Protein AF-A0A957ZHC7-F1 (afdb_monomer_lite)

Secondary structure (DSSP, 8-state):
-HHHHHHHHHHHHHHHHH-B-TTS-BSEEEES--S-SS--S--EEEEB-TTS-B-

Foldseek 3Di:
DQVVQLVVLLVVLVVQQPDADPVRHRQKDWPDDSDSPPDGNDTDIFGADNVRDTD

Sequence (55 aa):
IHARVAALTAWLLDAMSGLRHANGAPVVQIYGPVEPVARGGTIAFTVRDPGGVDF

pLDDT: mean 94.32, std 3.94, range [82.75, 98.06]

Radius of gyration: 12.43 Å; chains: 1; bounding box: 32×20×27 Å

Structure (mmCIF, N/CA/C/O backbone):
data_AF-A0A957ZHC7-F1
#
_entry.id   AF-A0A957ZHC7-F1
#
loop_
_atom_site.group_PDB
_atom_site.id
_atom_site.type_symbol
_atom_site.label_atom_id
_atom_site.label_alt_id
_atom_site.label_comp_id
_atom_site.label_asym_id
_atom_site.label_entity_id
_atom_site.label_seq_id
_atom_site.pdbx_PDB_ins_code
_atom_site.Cartn_x
_atom_site.Cartn_y
_atom_site.Cartn_z
_atom_site.occupancy
_atom_site.B_iso_or_equiv
_atom_site.auth_seq_id
_atom_site.auth_comp_id
_atom_site.auth_asym_id
_atom_site.auth_atom_id
_atom_site.pdbx_PDB_model_num
ATOM 1 N N . ILE A 1 1 ? 18.402 -8.818 -9.259 1.00 82.75 1 ILE A N 1
ATOM 2 C CA . ILE A 1 1 ? 17.857 -8.032 -8.120 1.00 82.75 1 ILE A CA 1
ATOM 3 C C . ILE A 1 1 ? 16.434 -7.509 -8.376 1.00 82.75 1 ILE A C 1
ATOM 5 O O . ILE A 1 1 ? 15.583 -7.701 -7.516 1.00 82.75 1 ILE A O 1
ATOM 9 N N . HIS A 1 2 ? 16.135 -6.934 -9.551 1.00 91.00 2 HIS A N 1
ATOM 10 C CA . HIS A 1 2 ? 14.837 -6.299 -9.848 1.00 91.00 2 HIS A CA 1
ATOM 11 C C . HIS A 1 2 ? 13.607 -7.208 -9.698 1.00 91.00 2 HIS A C 1
ATOM 13 O O . HIS A 1 2 ? 12.620 -6.772 -9.119 1.00 91.00 2 HIS A O 1
ATOM 19 N N . ALA A 1 3 ? 13.676 -8.475 -10.121 1.00 94.12 3 ALA A N 1
ATOM 20 C CA . ALA A 1 3 ? 12.549 -9.408 -9.991 1.00 94.12 3 ALA A CA 1
ATOM 21 C C . ALA A 1 3 ? 12.119 -9.629 -8.530 1.00 94.12 3 ALA A C 1
ATOM 23 O O . ALA A 1 3 ? 10.932 -9.631 -8.222 1.00 94.12 3 ALA A O 1
ATOM 24 N N . ARG A 1 4 ? 13.084 -9.749 -7.607 1.00 95.19 4 ARG A N 1
ATOM 25 C CA . ARG A 1 4 ? 12.799 -9.909 -6.174 1.00 95.19 4 ARG A CA 1
ATOM 26 C C . ARG A 1 4 ? 12.197 -8.641 -5.572 1.00 95.19 4 ARG A C 1
ATOM 28 O O . ARG A 1 4 ? 11.297 -8.744 -4.749 1.00 95.19 4 ARG A O 1
ATOM 35 N N . VAL A 1 5 ? 12.694 -7.467 -5.975 1.00 95.31 5 VAL A N 1
ATOM 36 C CA . VAL A 1 5 ? 12.133 -6.177 -5.542 1.00 95.31 5 VAL A CA 1
ATOM 37 C C . VAL A 1 5 ? 10.686 -6.061 -6.013 1.00 95.31 5 VAL A C 1
ATOM 39 O O . VAL A 1 5 ? 9.813 -5.839 -5.188 1.00 95.31 5 VAL A O 1
ATOM 42 N N . ALA A 1 6 ? 10.419 -6.306 -7.297 1.00 94.38 6 ALA A N 1
ATOM 43 C CA . ALA A 1 6 ? 9.069 -6.255 -7.849 1.00 94.38 6 ALA A CA 1
ATOM 44 C C . ALA A 1 6 ? 8.114 -7.229 -7.138 1.00 94.38 6 ALA A C 1
ATOM 46 O O . ALA A 1 6 ? 7.037 -6.819 -6.714 1.00 94.38 6 ALA A O 1
ATOM 47 N N . ALA A 1 7 ? 8.529 -8.486 -6.939 1.00 95.44 7 ALA A N 1
ATOM 48 C CA . ALA A 1 7 ? 7.713 -9.495 -6.265 1.00 95.44 7 ALA A CA 1
ATOM 49 C C . ALA A 1 7 ? 7.385 -9.110 -4.814 1.00 95.44 7 ALA A C 1
ATOM 51 O O . ALA A 1 7 ? 6.227 -9.173 -4.405 1.00 95.44 7 ALA A O 1
ATOM 52 N N . LEU A 1 8 ? 8.385 -8.671 -4.042 1.00 96.25 8 LEU A N 1
ATOM 53 C CA . LEU A 1 8 ? 8.172 -8.285 -2.648 1.00 96.25 8 LEU A CA 1
ATOM 54 C C . LEU A 1 8 ? 7.322 -7.015 -2.532 1.00 96.25 8 LEU A C 1
ATOM 56 O O . LEU A 1 8 ? 6.467 -6.934 -1.657 1.00 96.25 8 LEU A O 1
ATOM 60 N N . THR A 1 9 ? 7.532 -6.035 -3.411 1.00 96.06 9 THR A N 1
ATOM 61 C CA . THR A 1 9 ? 6.745 -4.798 -3.421 1.00 96.06 9 THR A CA 1
ATOM 62 C C . THR A 1 9 ? 5.296 -5.050 -3.813 1.00 96.06 9 THR A C 1
ATOM 64 O O . THR A 1 9 ? 4.412 -4.499 -3.168 1.00 96.06 9 THR A O 1
ATOM 67 N N . ALA A 1 10 ? 5.040 -5.904 -4.807 1.00 95.88 10 ALA A N 1
ATOM 68 C CA . ALA A 1 10 ? 3.684 -6.297 -5.179 1.00 95.88 10 ALA A CA 1
ATOM 69 C C . ALA A 1 10 ? 2.961 -6.983 -4.013 1.00 95.88 10 ALA A C 1
ATOM 71 O O . ALA A 1 10 ? 1.858 -6.582 -3.654 1.00 95.88 10 ALA A O 1
ATOM 72 N N . TRP A 1 11 ? 3.617 -7.959 -3.377 1.00 96.88 11 TRP A N 1
ATOM 73 C CA . TRP A 1 11 ? 3.060 -8.650 -2.215 1.00 96.88 11 TRP A CA 1
ATOM 74 C C . TRP A 1 11 ? 2.786 -7.695 -1.045 1.00 96.88 11 TRP A C 1
ATOM 76 O O . TRP A 1 11 ? 1.726 -7.754 -0.429 1.00 96.88 11 TRP A O 1
ATOM 86 N N . LEU A 1 12 ? 3.719 -6.785 -0.750 1.00 97.00 12 LEU A N 1
ATOM 87 C CA . LEU A 1 12 ? 3.571 -5.850 0.362 1.00 97.00 12 LEU A CA 1
ATOM 88 C C . LEU A 1 12 ? 2.450 -4.830 0.117 1.00 97.00 12 LEU A C 1
ATOM 90 O O . LEU A 1 12 ? 1.708 -4.525 1.046 1.00 97.00 12 LEU A O 1
ATOM 94 N N . LEU A 1 13 ? 2.303 -4.322 -1.113 1.00 96.81 13 LEU A N 1
ATOM 95 C CA . LEU A 1 13 ? 1.212 -3.411 -1.481 1.00 96.81 13 LEU A CA 1
ATOM 96 C C . LEU A 1 13 ? -0.157 -4.063 -1.292 1.00 96.81 13 LEU A C 1
ATOM 98 O O . LEU A 1 13 ? -1.053 -3.425 -0.739 1.00 96.81 13 LEU A O 1
ATOM 102 N N . ASP A 1 14 ? -0.302 -5.321 -1.707 1.00 96.31 14 ASP A N 1
ATOM 103 C CA . ASP A 1 14 ? -1.536 -6.088 -1.528 1.00 96.31 14 ASP A CA 1
ATOM 104 C C . ASP A 1 14 ? -1.844 -6.300 -0.038 1.00 96.31 14 ASP A C 1
ATOM 106 O O . ASP A 1 14 ? -2.908 -5.911 0.450 1.00 96.31 14 ASP A O 1
ATOM 110 N N . ALA A 1 15 ? -0.857 -6.787 0.725 1.00 97.38 15 ALA A N 1
ATOM 111 C CA . ALA A 1 15 ? -0.999 -7.013 2.160 1.00 97.38 15 ALA A CA 1
ATOM 112 C C . ALA A 1 15 ? -1.381 -5.729 2.915 1.00 97.38 15 ALA A C 1
ATOM 114 O O . ALA A 1 15 ? -2.334 -5.727 3.694 1.00 97.38 15 ALA A O 1
ATOM 115 N N . MET A 1 16 ? -0.680 -4.620 2.655 1.00 97.12 16 MET A N 1
ATOM 116 C CA . MET A 1 16 ? -0.970 -3.314 3.251 1.00 97.12 16 MET A CA 1
ATOM 117 C C . MET A 1 16 ? -2.368 -2.810 2.877 1.00 97.12 16 MET A C 1
ATOM 119 O O . MET A 1 16 ? -3.114 -2.365 3.749 1.00 97.12 16 MET A O 1
ATOM 123 N N . SER A 1 17 ? -2.752 -2.919 1.603 1.00 95.12 17 SER A N 1
ATOM 124 C CA . SER A 1 17 ? -4.066 -2.477 1.115 1.00 95.12 17 SER A CA 1
ATOM 125 C C . SER A 1 17 ? -5.221 -3.294 1.699 1.00 95.12 17 SER A C 1
ATOM 127 O O . SER A 1 17 ? -6.353 -2.802 1.743 1.00 95.12 17 SER A O 1
ATOM 129 N N . GLY A 1 18 ? -4.950 -4.507 2.189 1.00 96.56 18 GLY A N 1
ATOM 130 C CA . GLY A 1 18 ? -5.908 -5.379 2.869 1.00 96.56 18 GLY A CA 1
ATOM 131 C C . GLY A 1 18 ? -6.079 -5.128 4.372 1.00 96.56 18 GLY A C 1
ATOM 132 O O . GLY A 1 18 ? -7.051 -5.611 4.948 1.00 96.56 18 GLY A O 1
ATOM 133 N N . LEU A 1 19 ? -5.199 -4.362 5.028 1.00 97.50 19 LEU A N 1
ATOM 134 C CA . LEU A 1 19 ? -5.269 -4.162 6.482 1.00 97.50 19 LEU A CA 1
ATOM 135 C C . LEU A 1 19 ? -6.503 -3.348 6.895 1.00 97.50 19 LEU A C 1
ATOM 137 O O . LEU A 1 19 ? -6.727 -2.233 6.407 1.00 97.50 19 LEU A O 1
ATOM 141 N N . ARG A 1 20 ? -7.293 -3.891 7.826 1.00 98.06 20 ARG A N 1
ATOM 142 C CA . ARG A 1 20 ? -8.506 -3.263 8.365 1.00 98.06 20 ARG A CA 1
ATOM 143 C C . ARG A 1 20 ? -8.524 -3.311 9.888 1.00 98.06 20 ARG A C 1
ATOM 145 O O . ARG A 1 20 ? -8.165 -4.322 10.486 1.00 98.06 20 ARG A O 1
ATOM 152 N N . HIS A 1 21 ? -8.984 -2.224 10.495 1.00 97.19 21 HIS A N 1
ATOM 153 C CA . HIS A 1 21 ? -9.409 -2.191 11.891 1.00 97.19 21 HIS A CA 1
ATOM 154 C C . HIS A 1 21 ? -10.682 -3.025 12.076 1.00 97.19 21 HIS A C 1
ATOM 156 O O . HIS A 1 21 ? -11.376 -3.343 11.110 1.00 97.19 21 HIS A O 1
ATOM 162 N N . ALA A 1 22 ? -11.034 -3.344 13.323 1.00 97.62 22 ALA A N 1
ATOM 163 C CA . ALA A 1 22 ? -12.233 -4.133 13.634 1.00 97.62 22 ALA A CA 1
ATOM 164 C C . ALA A 1 22 ? -13.543 -3.500 13.117 1.00 97.62 22 ALA A C 1
ATOM 166 O O . ALA A 1 22 ? -14.510 -4.207 12.856 1.00 97.62 22 ALA A O 1
ATOM 167 N N . ASN A 1 23 ? -13.568 -2.177 12.936 1.00 96.81 23 ASN A N 1
ATOM 168 C CA . ASN A 1 23 ? -14.693 -1.435 12.363 1.00 96.81 23 ASN A CA 1
ATOM 169 C C . ASN A 1 23 ? -14.679 -1.375 10.821 1.00 96.81 23 ASN A C 1
ATOM 171 O O . ASN A 1 23 ? -15.493 -0.672 10.229 1.00 96.81 23 ASN A O 1
ATOM 175 N N . GLY A 1 24 ? -13.745 -2.068 10.165 1.00 96.81 24 GLY A N 1
ATOM 176 C CA . GLY A 1 24 ? -13.593 -2.065 8.712 1.00 96.81 24 GLY A CA 1
ATOM 177 C C . GLY A 1 24 ? -12.873 -0.836 8.148 1.00 96.81 24 GLY A C 1
ATOM 178 O O . GLY A 1 24 ? -12.721 -0.747 6.931 1.00 96.81 24 GLY A O 1
ATOM 179 N N . ALA A 1 25 ? -12.401 0.095 8.984 1.00 96.69 25 ALA A N 1
ATOM 180 C CA . ALA A 1 25 ? -11.604 1.222 8.513 1.00 96.69 25 ALA A CA 1
ATOM 181 C C . ALA A 1 25 ? -10.203 0.753 8.062 1.00 96.69 25 ALA A C 1
ATOM 183 O O . ALA A 1 25 ? -9.614 -0.132 8.689 1.00 96.69 25 ALA A O 1
ATOM 184 N N . PRO A 1 26 ? -9.642 1.311 6.977 1.00 97.06 26 PRO A N 1
ATOM 185 C CA . PRO A 1 26 ? -8.289 0.988 6.523 1.00 97.06 26 PRO A CA 1
ATOM 186 C C . PRO A 1 26 ? -7.215 1.437 7.523 1.00 97.06 26 PRO A C 1
ATOM 188 O O . PRO A 1 26 ? -7.217 2.581 7.966 1.00 97.06 26 PRO A O 1
ATOM 191 N N . VAL A 1 27 ? -6.255 0.554 7.814 1.00 98.06 27 VAL A N 1
ATOM 192 C CA . VAL A 1 27 ? -5.146 0.838 8.752 1.00 98.06 27 VAL A CA 1
ATOM 193 C C . VAL A 1 27 ? -4.083 1.742 8.134 1.00 98.06 27 VAL A C 1
ATOM 195 O O . VAL A 1 27 ? -3.395 2.463 8.842 1.00 98.06 27 VAL A O 1
ATOM 198 N N . VAL A 1 28 ? -3.923 1.713 6.813 1.00 97.50 28 VAL A N 1
ATOM 199 C CA . VAL A 1 28 ? -2.890 2.481 6.107 1.00 97.50 28 VAL A CA 1
ATOM 200 C C . VAL A 1 28 ? -3.500 3.320 4.994 1.00 97.50 28 VAL A C 1
ATOM 202 O O . VAL A 1 28 ? -4.549 2.980 4.435 1.00 97.50 28 VAL A O 1
ATOM 205 N N . GLN A 1 29 ? -2.840 4.422 4.658 1.00 96.12 29 GLN A N 1
ATOM 206 C CA . GLN A 1 29 ? -3.075 5.166 3.423 1.00 96.12 29 GLN A CA 1
ATOM 207 C C . GLN A 1 29 ? -1.772 5.207 2.635 1.00 96.12 29 GLN A C 1
ATOM 209 O O . GLN A 1 29 ? -0.773 5.739 3.107 1.00 96.12 29 GLN A O 1
ATOM 214 N N . ILE A 1 30 ? -1.791 4.615 1.443 1.00 96.06 30 ILE A N 1
ATOM 215 C CA . ILE A 1 30 ? -0.645 4.563 0.534 1.00 96.06 30 ILE A CA 1
ATOM 216 C C .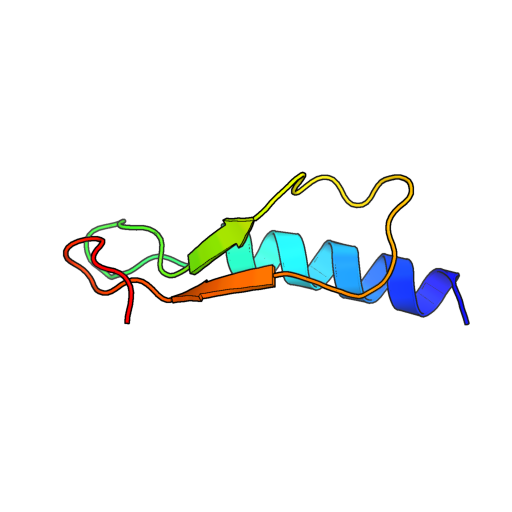 ILE A 1 30 ? -0.684 5.799 -0.360 1.00 96.06 30 ILE A C 1
ATOM 218 O O . ILE A 1 30 ? -1.740 6.164 -0.877 1.00 96.06 30 ILE A O 1
ATOM 222 N N . TYR A 1 31 ? 0.469 6.433 -0.555 1.00 94.19 31 TYR A N 1
ATOM 223 C CA . TYR A 1 31 ? 0.602 7.561 -1.466 1.00 94.19 31 TYR A CA 1
ATOM 224 C C . TYR A 1 31 ? 1.072 7.092 -2.845 1.00 94.19 31 TYR A C 1
ATOM 226 O O . TYR A 1 31 ? 2.117 6.452 -2.982 1.00 94.19 31 TYR A O 1
ATOM 234 N N . GLY A 1 32 ? 0.304 7.466 -3.869 1.00 89.38 32 GLY A N 1
ATOM 235 C CA . GLY A 1 32 ? 0.564 7.114 -5.263 1.00 89.38 32 GLY A CA 1
ATOM 236 C C . GLY A 1 32 ? -0.097 5.802 -5.707 1.00 89.38 32 GLY A C 1
ATOM 237 O O . GLY A 1 32 ? -0.952 5.270 -4.998 1.00 89.38 32 GLY A O 1
ATOM 238 N N . PRO A 1 33 ? 0.273 5.295 -6.898 1.00 86.75 33 PRO A N 1
ATOM 239 C CA . PRO A 1 33 ? -0.319 4.089 -7.473 1.00 86.75 33 PRO A CA 1
ATOM 240 C C . PRO A 1 33 ? -0.038 2.841 -6.627 1.00 86.75 33 PRO A C 1
ATOM 242 O O . PRO A 1 33 ? 1.096 2.606 -6.190 1.00 86.75 33 PRO A O 1
ATOM 245 N N . VAL A 1 34 ? -1.074 2.026 -6.428 1.00 87.69 34 VAL A N 1
ATOM 246 C CA . VAL A 1 34 ? -0.980 0.729 -5.736 1.00 87.69 34 VAL A CA 1
ATOM 247 C C . VAL A 1 34 ? -0.656 -0.408 -6.703 1.00 87.69 34 VAL A C 1
ATOM 249 O O . VAL A 1 34 ? -0.291 -1.504 -6.282 1.00 87.69 34 VAL A O 1
ATOM 252 N N . GLU A 1 35 ? -0.726 -0.147 -8.006 1.00 88.75 35 GLU A N 1
ATOM 253 C CA . GLU A 1 35 ? -0.329 -1.085 -9.039 1.00 88.75 35 GLU A CA 1
ATOM 254 C C . GLU A 1 35 ? 1.200 -1.272 -9.027 1.00 88.75 35 GLU A C 1
ATOM 256 O O . GLU A 1 35 ? 1.960 -0.298 -9.076 1.00 88.75 35 GLU A O 1
ATOM 261 N N . PRO A 1 36 ? 1.707 -2.518 -9.027 1.00 86.44 36 PRO A N 1
ATOM 262 C CA . PRO A 1 36 ? 3.142 -2.790 -8.998 1.00 86.44 36 PRO A CA 1
ATOM 263 C C . PRO A 1 36 ? 3.831 -2.628 -10.367 1.00 86.44 36 PRO A C 1
ATOM 265 O O . PRO A 1 36 ? 4.834 -3.285 -1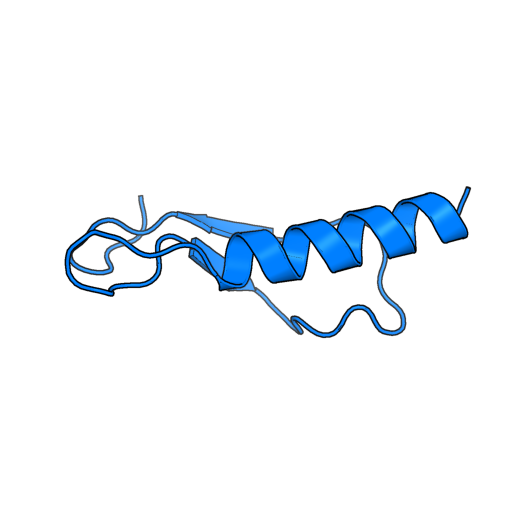0.645 1.00 86.44 36 PRO A O 1
ATOM 268 N N . VAL A 1 37 ? 3.315 -1.759 -11.240 1.00 88.31 37 VAL A N 1
ATOM 269 C CA . VAL A 1 37 ? 3.808 -1.567 -12.611 1.00 88.31 37 VAL A CA 1
ATOM 270 C C . VAL A 1 37 ? 4.825 -0.433 -12.654 1.00 88.31 37 VAL A C 1
ATOM 272 O O . VAL A 1 37 ? 4.585 0.645 -12.121 1.00 88.31 37 VAL A O 1
ATOM 275 N N . ALA A 1 38 ? 5.966 -0.677 -13.309 1.00 86.25 38 ALA A N 1
ATOM 276 C CA . ALA A 1 38 ? 7.010 0.324 -13.546 1.00 86.25 38 ALA A CA 1
ATOM 277 C C . ALA A 1 38 ? 7.455 1.094 -12.279 1.00 86.25 38 ALA A C 1
ATOM 279 O O . ALA A 1 38 ? 7.793 2.275 -12.347 1.00 86.25 38 ALA A O 1
ATOM 280 N N . ARG A 1 39 ? 7.484 0.419 -11.120 1.00 87.88 39 ARG A N 1
ATOM 281 C CA . ARG A 1 39 ? 7.880 1.007 -9.833 1.00 87.88 39 ARG A CA 1
ATOM 282 C C . ARG A 1 39 ? 9.022 0.259 -9.151 1.00 87.88 39 ARG A C 1
ATOM 284 O O . ARG A 1 39 ? 9.206 -0.943 -9.327 1.00 87.88 39 ARG A O 1
ATOM 291 N N . GLY A 1 40 ? 9.778 0.990 -8.335 1.00 91.19 40 GLY A N 1
ATOM 292 C CA . GLY A 1 40 ? 10.779 0.431 -7.427 1.00 91.19 40 GLY A CA 1
ATOM 293 C C . GLY A 1 40 ? 10.191 0.003 -6.077 1.00 91.19 40 GLY A C 1
ATOM 294 O O . GLY A 1 40 ? 8.974 -0.059 -5.885 1.00 91.19 40 GLY A O 1
ATOM 295 N N . GLY A 1 41 ? 11.081 -0.243 -5.113 1.00 93.44 41 GLY A N 1
ATOM 296 C CA . GLY A 1 41 ? 10.725 -0.762 -3.788 1.00 93.44 41 GLY A CA 1
ATOM 297 C C . GLY A 1 41 ? 10.180 0.251 -2.776 1.00 93.44 41 GLY A C 1
ATOM 298 O O . GLY A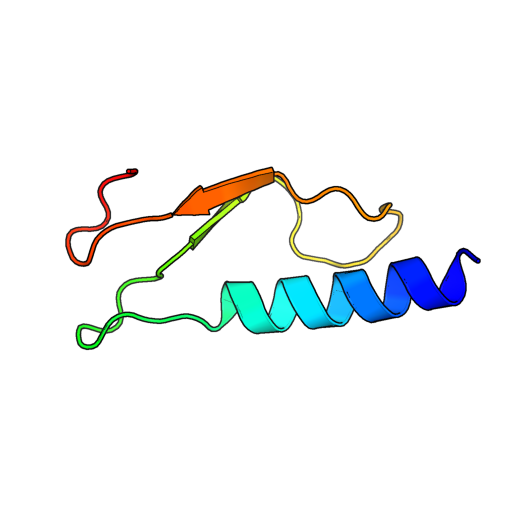 1 41 ? 9.735 -0.153 -1.709 1.00 93.44 41 GLY A O 1
ATOM 299 N N . THR A 1 42 ? 10.204 1.548 -3.083 1.00 94.62 42 THR A N 1
ATOM 300 C CA . THR A 1 42 ? 9.861 2.610 -2.122 1.00 94.62 42 THR A CA 1
ATOM 301 C C . THR A 1 42 ? 8.354 2.821 -2.015 1.00 94.62 42 THR A C 1
ATOM 303 O O . THR A 1 42 ? 7.723 3.215 -2.992 1.00 94.62 42 THR A O 1
ATOM 306 N N . ILE A 1 43 ? 7.765 2.597 -0.841 1.00 95.44 43 ILE A N 1
ATOM 307 C CA . ILE A 1 43 ? 6.342 2.850 -0.565 1.00 95.44 43 ILE A CA 1
ATOM 308 C C . ILE A 1 43 ? 6.254 3.970 0.472 1.00 95.44 43 ILE A C 1
ATOM 310 O O . ILE A 1 43 ? 6.784 3.825 1.569 1.00 95.44 43 ILE A O 1
ATOM 314 N N . ALA A 1 44 ? 5.588 5.069 0.126 1.00 96.50 44 ALA A N 1
ATOM 315 C CA . ALA A 1 44 ? 5.233 6.113 1.078 1.00 96.50 44 ALA A CA 1
ATOM 316 C C . ALA A 1 44 ? 3.808 5.859 1.579 1.00 96.50 44 ALA A C 1
ATOM 318 O O . ALA A 1 44 ? 2.904 5.610 0.777 1.00 96.50 44 ALA A O 1
ATOM 319 N N . PHE A 1 45 ? 3.610 5.907 2.892 1.00 97.25 45 PHE A N 1
ATOM 320 C CA . PHE A 1 45 ? 2.312 5.689 3.518 1.00 97.25 45 PHE A CA 1
ATOM 321 C C . PHE A 1 45 ? 2.246 6.378 4.880 1.00 97.25 45 PHE A C 1
ATOM 323 O O . PHE A 1 45 ? 3.280 6.686 5.470 1.00 97.25 45 PHE A O 1
ATOM 330 N N . THR A 1 46 ? 1.029 6.564 5.376 1.00 97.62 46 THR A N 1
ATOM 331 C CA . THR A 1 46 ? 0.762 6.842 6.791 1.00 97.62 46 THR A CA 1
ATOM 332 C C . THR A 1 46 ? -0.056 5.706 7.402 1.00 97.62 46 THR A C 1
ATOM 334 O O . THR A 1 46 ? -0.685 4.916 6.682 1.00 97.62 46 THR A O 1
ATOM 337 N N . VAL A 1 47 ? -0.037 5.618 8.728 1.00 97.50 47 VAL A N 1
ATOM 338 C CA . VAL A 1 47 ? -0.895 4.722 9.502 1.00 97.50 47 VAL A CA 1
ATOM 339 C C . VAL A 1 47 ? -2.053 5.553 10.039 1.00 97.50 47 VAL A C 1
ATOM 341 O O . VAL A 1 47 ? -1.856 6.684 10.472 1.00 97.50 47 VAL A O 1
ATOM 344 N N . ARG A 1 48 ? -3.253 4.984 10.007 1.00 97.25 48 ARG A N 1
ATOM 345 C CA . ARG A 1 48 ? -4.483 5.611 10.478 1.00 97.25 48 ARG A CA 1
ATOM 346 C C . ARG A 1 48 ? -5.045 4.877 11.674 1.00 97.25 48 ARG A C 1
ATOM 348 O O . ARG A 1 48 ? -5.008 3.644 11.727 1.00 97.25 48 ARG A O 1
ATOM 355 N N . ASP A 1 49 ? -5.593 5.627 12.614 1.00 96.44 49 ASP A N 1
ATOM 356 C CA . ASP A 1 49 ? -6.334 5.088 13.746 1.00 96.44 49 ASP A CA 1
ATOM 357 C C . ASP A 1 49 ? -7.714 4.535 13.309 1.00 96.44 49 ASP A C 1
ATOM 359 O O . ASP A 1 49 ? -8.103 4.664 12.141 1.00 96.44 49 ASP A O 1
ATOM 363 N N . PRO A 1 50 ? -8.487 3.895 14.209 1.00 97.38 50 PRO A N 1
ATOM 364 C CA . PRO A 1 50 ? -9.829 3.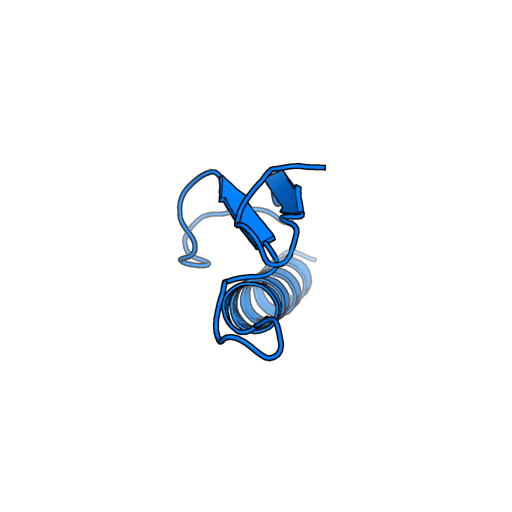417 13.873 1.00 97.38 50 PRO A CA 1
ATOM 365 C C . PRO A 1 50 ? -10.813 4.521 13.448 1.00 97.38 50 PRO A C 1
ATOM 367 O O . PRO A 1 50 ? -11.812 4.212 12.800 1.00 97.38 50 PRO A O 1
ATOM 370 N N . GLY A 1 51 ? -10.564 5.782 13.811 1.00 96.00 51 GLY A N 1
ATOM 371 C CA . GLY A 1 51 ? -11.329 6.952 13.373 1.00 96.00 51 GLY A CA 1
ATOM 372 C C . GLY A 1 51 ? -10.911 7.485 11.997 1.00 96.00 51 GLY A C 1
ATOM 373 O O . GLY A 1 51 ? -11.596 8.347 11.450 1.00 96.00 51 GLY A O 1
ATOM 374 N N . GLY A 1 52 ? -9.829 6.956 11.417 1.00 93.12 52 GLY A N 1
ATOM 375 C CA . GLY A 1 52 ? -9.275 7.389 10.138 1.00 93.12 52 GLY A CA 1
ATOM 376 C C . GLY A 1 52 ? -8.323 8.583 10.238 1.00 93.12 52 GLY A C 1
ATOM 377 O O . GLY A 1 52 ? -8.012 9.165 9.200 1.00 93.12 52 GLY A O 1
ATOM 378 N N . VAL A 1 53 ? -7.877 8.948 11.443 1.00 95.69 53 VAL A N 1
ATOM 379 C CA . VAL A 1 53 ? -6.910 10.031 11.670 1.00 95.69 53 VAL A CA 1
ATOM 380 C C . VAL A 1 53 ? -5.492 9.488 11.521 1.00 95.69 53 VAL A C 1
ATOM 382 O O . VAL A 1 53 ? -5.181 8.414 12.036 1.00 95.69 53 VAL A O 1
ATOM 385 N N . ASP A 1 54 ? -4.647 10.223 10.802 1.00 94.00 54 ASP A N 1
ATOM 386 C CA . ASP A 1 54 ? -3.232 9.891 10.626 1.00 94.00 54 ASP A CA 1
ATOM 387 C C . ASP A 1 54 ? -2.479 10.028 11.964 1.00 94.00 54 ASP A C 1
ATOM 389 O O . ASP A 1 54 ? -2.696 10.994 12.702 1.00 94.00 54 ASP A O 1
ATOM 393 N N . PHE A 1 55 ? -1.606 9.064 12.267 1.00 83.62 55 PHE A N 1
ATOM 394 C CA . PHE A 1 55 ? -0.720 9.096 13.439 1.00 83.62 55 PHE A CA 1
ATOM 395 C C . PHE A 1 55 ? 0.482 10.033 13.265 1.00 83.62 55 PHE A C 1
ATOM 397 O O . PHE A 1 55 ? 1.008 10.134 12.132 1.00 83.62 55 PHE A O 1
#

=== Feature glossary ===
Feature key, reading from the visual/contextual features back to the raw sequence:

Rendered structure images. Structure images are PyMOL renders from six orthogonal camera directions. Cartoon representation draws helices as coils and strands as arrows; sticks shows the backbone as bonds; surface shows the solvent-excluded envelope. Rainbow coloring maps sequence position to hue (blue→red, N→C); chain coloring assigns a distinct color per polypeptide.

Contact-map, Ramachandran, and PAE plots. Three diagnostic plots accompany the record. The Cα contact map visualizes the tertiary structure as a 2D adjacency matrix (8 Å cutoff, sequence-local contacts suppressed). The Ramachandran plot shows the distribution of backbone (φ, ψ) torsions, with points in the α and β basins reflecting secondary structure content. The PAE plot shows AlphaFold's inter-resid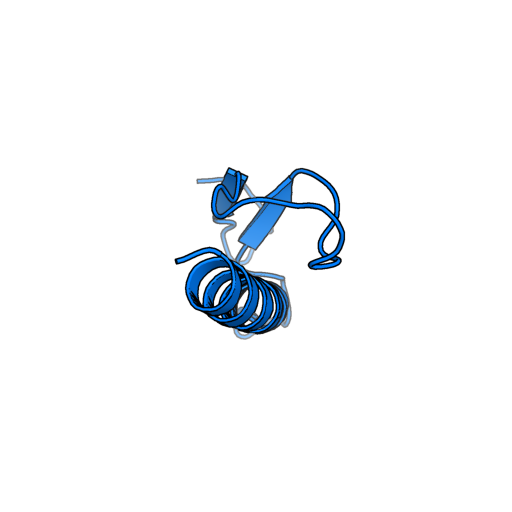ue confidence as a color matrix.

InterPro / GO / CATH / organism. The annotation block draws on four external resources. InterPro: which protein families and domains the sequence belongs to. GO: standardized terms for what the protein does, what process it participates in, and where in the cell it acts. CATH: which structural fold it has in the CATH hierarchy. Organism: the species of origin.

Nearest PDB structures. Structural nearest neighbors (via Foldseek easy-search vs the PDB). Reported per hit: target PDB id, E-value, and alignment TM-score. A TM-score above ~0.5 is the conventional threshold for 'same fold'.

Predicted aligned error. Predicted aligned error is AlphaFold's pairwise confidence. Unlike pLDDT (per-residue), PAE is per-residue-pair and captures whether two parts of the structure are correctly placed relative to each other. Units are ångströms of expected positional error.

Solvent-accessible surface area. SASA measures how much of the protein is reachable by solvent. It is computed by rolling a water-sized probe over the atomic surface and summing the exposed area (Å²). Per-residue SASA distinguishes core (buried, low SASA) from surface (exposed, high SASA) residues; total SASA is a whole-molecule size measure.

B-factor. Crystallographic B-factors measure how much each atom's electron density is smeared out, in Å². They rise in mobile loops and surface residues and fall in the buried interior. In AlphaFold models this column is repurposed to hold pLDDT instead.

pLDDT. For Alp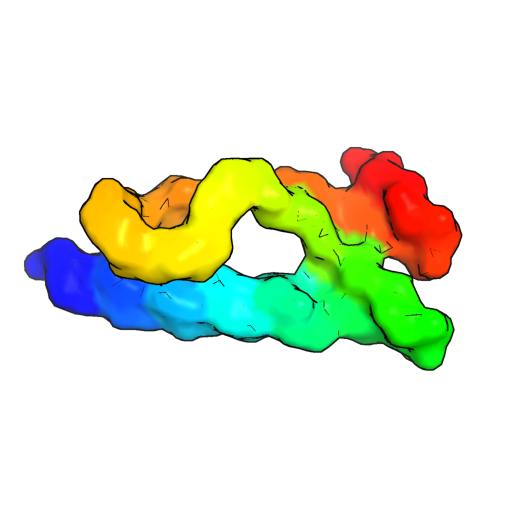haFold models, the B-factor field carries pLDDT — the model's own estimate of local accuracy on a 0–100 scale. Regions with pLDDT<50 should be treated as essentially unmodeled; they often correspond to intrinsically disordered segments.

Backbone torsions (φ/ψ). φ (phi) and ψ (psi) are the two rotatable backbone dihedrals per residue: φ is the C(i-1)–N–Cα–C torsion, ψ is the N–Cα–C–N(i+1) torsion, both in degrees on (−180°, 180°]. α-helical residues cluster near (−60°, −45°); β-strand residues near (−120°, +130°). A Ramachandran plot is simply a scatter of (φ, ψ) for every residue.

Radius of gyration, Cα contacts, bounding box. Radius of gyration (Rg) is the root-mean-square distance of Cα atoms from their centroid — a single number for overall size and compactness. A globular domain of N residues has Rg ≈ 2.2·N^0.38 Å; an extended or disordered chain has a much larger Rg. The Cα contact count is the number of residue pairs whose Cα atoms are within 8 Å and are more than four positions apart in sequence — a standard proxy for tertiary packing density. The bounding box is the smallest axis-aligned box enclosing all Cα atoms.

Secondary structure (3-state, P-SEA). Three-state secondary structure (P-SEA) collapses the eight DSSP classes into helix (a), strand (b), and coil (c). P-SEA assigns these from Cα geometry alone — distances and angles — without requiring backbone oxygens, so it works on any Cα trace.

Secondary structure (8-state, DSSP). Secondary structure is the local, repeating backbone conformation. DSSP classifies it into eight states by reading the hydrogen-bond network: three helix types (H, G, I), two β types (E, B), two non-regular types (T, S), and unstructured coil (-).

Foldseek 3Di. The Foldseek 3Di string encodes local tertiary geometry as a 20-letter alphabet — one character per residue — derived from the relative positions of nearby Cα atoms. Unlike the amino-acid sequence, 3Di is a direct function of the 3D structure, so two proteins with the same fold have similar 3Di strings even at low sequence identity.

mmCIF coordinates. Structure coordinates are given as an mmCIF _atom_site loop: one row per atom with element, residue name, chain id, sequence number, and x/y/z position in Å. Only the four main-chain atoms per residue are included here; side chains are omitted to keep the record compact.

Sequence. This is the polypeptide sequence — one letter per residue, N-terminus first. Length ranges from a few dozen residues for small domains to over a thousand for large multi-domain proteins.